Protein AF-A0A5N7CBK6-F1 (afdb_monomer)

Organism: Petromyces alliaceus (NCBI:txid209559)

Solvent-accessible surface area (backbone atoms only — not comparable to full-atom values): 4427 Å² total; per-residue (Å²): 135,88,79,82,85,83,80,54,68,73,61,39,43,72,22,31,57,92,91,36,27,23,36,27,46,90,87,44,80,45,82,37,59,83,47,43,86,69,40,89,85,39,50,76,59,50,62,76,35,32,18,30,79,33,40,66,68,44,60,77,76,49,60,73,69,58,58,67,71,70,71,117

pLDDT: mean 88.14, std 10.71, range [43.84, 97.06]

Structure (mmCIF, N/CA/C/O backbone):
data_AF-A0A5N7CBK6-F1
#
_entry.id   AF-A0A5N7CBK6-F1
#
loop_
_atom_site.group_PDB
_atom_site.id
_atom_site.type_symbol
_atom_site.label_atom_id
_atom_site.label_alt_id
_atom_site.label_comp_id
_atom_site.label_asym_id
_atom_site.label_entity_id
_atom_site.label_seq_id
_atom_site.pdbx_PDB_ins_code
_atom_site.Cartn_x
_atom_site.Cartn_y
_atom_site.Cartn_z
_atom_site.occupancy
_atom_site.B_iso_or_equiv
_atom_site.auth_seq_id
_atom_site.auth_comp_id
_atom_site.auth_asym_id
_atom_site.auth_atom_id
_atom_site.pdbx_PDB_model_num
ATOM 1 N N . MET A 1 1 ? -19.387 18.229 -3.228 1.00 43.84 1 MET A N 1
ATOM 2 C CA . MET A 1 1 ? -19.556 16.761 -3.188 1.00 43.84 1 MET A CA 1
ATOM 3 C C . MET A 1 1 ? -18.220 16.163 -3.586 1.00 43.84 1 MET A C 1
ATOM 5 O O . MET A 1 1 ? -17.794 16.422 -4.700 1.00 43.84 1 MET A O 1
ATOM 9 N N . SER A 1 2 ? -17.514 15.490 -2.675 1.00 57.22 2 SER A N 1
ATOM 10 C CA . SER A 1 2 ? -16.252 14.829 -3.029 1.00 57.22 2 SER A CA 1
ATOM 11 C C . SER A 1 2 ? -16.595 13.504 -3.704 1.00 57.22 2 SER A C 1
ATOM 13 O O . SER A 1 2 ? -17.241 12.652 -3.094 1.00 57.22 2 SER A O 1
ATOM 15 N N . THR A 1 3 ? -16.276 13.360 -4.986 1.00 69.25 3 THR A N 1
ATOM 16 C CA . THR A 1 3 ? -16.494 12.115 -5.724 1.00 69.25 3 THR A CA 1
ATOM 17 C C . THR A 1 3 ? -15.458 11.097 -5.266 1.00 69.25 3 THR A C 1
ATOM 19 O O . THR A 1 3 ? -14.267 11.296 -5.487 1.00 69.25 3 THR A O 1
ATOM 22 N N . ARG A 1 4 ? -15.895 10.011 -4.618 1.00 80.44 4 ARG A N 1
ATOM 23 C CA . ARG A 1 4 ? -15.026 8.855 -4.372 1.00 80.44 4 ARG A CA 1
ATOM 24 C C . ARG A 1 4 ? -14.714 8.191 -5.710 1.00 80.44 4 ARG A C 1
ATOM 26 O O . ARG A 1 4 ? -15.631 7.745 -6.397 1.00 80.44 4 ARG A O 1
ATOM 33 N N . THR A 1 5 ? -13.437 8.138 -6.067 1.00 89.44 5 THR A N 1
ATOM 34 C CA . THR A 1 5 ? -12.968 7.359 -7.216 1.00 89.44 5 THR A CA 1
ATOM 35 C C . THR A 1 5 ? -12.983 5.880 -6.848 1.00 89.44 5 THR A C 1
ATOM 37 O O . THR A 1 5 ? -12.514 5.506 -5.776 1.00 89.44 5 THR A O 1
ATOM 40 N N . VAL A 1 6 ? -13.539 5.047 -7.725 1.00 92.44 6 VAL A N 1
ATOM 41 C CA . VAL A 1 6 ? -13.569 3.588 -7.570 1.00 92.44 6 VAL A CA 1
ATOM 42 C C . VAL A 1 6 ? -12.592 2.987 -8.566 1.00 92.44 6 VAL A C 1
ATOM 44 O O . VAL A 1 6 ? -12.581 3.393 -9.725 1.00 92.44 6 VAL A O 1
ATOM 47 N N . TYR A 1 7 ? -11.808 2.014 -8.110 1.00 94.56 7 TYR A N 1
ATOM 48 C CA . TYR A 1 7 ? -10.848 1.292 -8.935 1.00 94.56 7 TYR A CA 1
ATOM 49 C C . TYR A 1 7 ? -11.168 -0.199 -8.942 1.00 94.56 7 TYR A C 1
ATOM 51 O O . TYR A 1 7 ? -11.570 -0.785 -7.934 1.00 94.56 7 TYR A O 1
ATOM 59 N N . THR A 1 8 ? -10.949 -0.828 -10.085 1.00 96.25 8 THR A N 1
ATOM 60 C CA . THR A 1 8 ? -10.926 -2.281 -10.224 1.00 96.25 8 THR A CA 1
ATOM 61 C C . THR A 1 8 ? -9.590 -2.845 -9.741 1.00 96.25 8 THR A C 1
ATOM 63 O O . THR A 1 8 ? -8.558 -2.172 -9.752 1.00 96.25 8 THR A O 1
ATOM 66 N N . ARG A 1 9 ? -9.579 -4.127 -9.359 1.00 93.94 9 ARG A N 1
ATOM 67 C CA . ARG A 1 9 ? -8.334 -4.819 -8.985 1.00 93.94 9 ARG A CA 1
ATOM 68 C C . ARG A 1 9 ? -7.325 -4.846 -10.139 1.00 93.94 9 ARG A C 1
ATOM 70 O O . ARG A 1 9 ? -6.133 -4.708 -9.891 1.00 93.94 9 ARG A O 1
ATOM 77 N N . ASP A 1 10 ? -7.796 -4.965 -11.380 1.00 95.94 10 ASP A N 1
ATOM 78 C CA . ASP A 1 10 ? -6.954 -4.899 -12.580 1.00 95.94 10 ASP A CA 1
ATOM 79 C C . ASP A 1 10 ? -6.301 -3.529 -12.779 1.00 95.94 10 ASP A C 1
ATOM 81 O O . ASP A 1 10 ? -5.141 -3.459 -13.185 1.00 95.94 10 ASP A O 1
ATOM 85 N N . GLU A 1 11 ? -7.009 -2.437 -12.482 1.00 95.44 11 GLU A N 1
ATOM 86 C CA . GLU A 1 11 ? -6.411 -1.100 -12.500 1.00 95.44 11 GLU A CA 1
ATOM 87 C C . GLU A 1 11 ? -5.311 -1.002 -11.449 1.00 95.44 11 GLU A C 1
ATOM 89 O O . GLU A 1 11 ? -4.178 -0.680 -11.800 1.00 95.44 11 GLU A O 1
ATOM 94 N N . VAL A 1 12 ? -5.594 -1.387 -10.200 1.00 95.31 12 VAL A N 1
ATOM 95 C CA . VAL A 1 12 ? -4.598 -1.369 -9.117 1.00 95.31 12 VAL A CA 1
ATOM 96 C C . VAL A 1 12 ? -3.374 -2.233 -9.455 1.00 95.31 12 VAL A C 1
ATOM 98 O O . VAL A 1 12 ? -2.244 -1.808 -9.225 1.00 95.31 12 VAL A O 1
ATOM 101 N N . ALA A 1 13 ? -3.560 -3.397 -10.086 1.00 95.12 13 ALA A N 1
ATOM 102 C CA . ALA A 1 13 ? -2.473 -4.304 -10.472 1.00 95.12 13 ALA A CA 1
ATOM 103 C C . ALA A 1 13 ? -1.455 -3.695 -11.456 1.00 95.12 13 ALA A C 1
ATOM 105 O O . ALA A 1 13 ? -0.306 -4.152 -11.526 1.00 95.12 13 ALA A O 1
ATOM 106 N N . ARG A 1 14 ? -1.837 -2.647 -12.198 1.00 94.88 14 ARG A N 1
ATOM 107 C CA . ARG A 1 14 ? -0.923 -1.900 -13.081 1.00 94.88 14 ARG A CA 1
ATOM 108 C C . ARG A 1 14 ? 0.046 -1.010 -12.296 1.00 94.88 14 ARG A C 1
ATOM 110 O O . ARG A 1 14 ? 1.136 -0.720 -12.788 1.00 94.88 14 ARG A O 1
ATOM 117 N N . HIS A 1 15 ? -0.303 -0.636 -11.068 1.00 94.12 15 HIS A N 1
ATOM 118 C CA . HIS A 1 15 ? 0.486 0.213 -10.173 1.00 94.12 15 HIS A CA 1
ATOM 119 C C . HIS A 1 15 ? 1.356 -0.639 -9.237 1.00 94.12 15 HIS A C 1
ATOM 121 O O . HIS A 1 15 ? 1.258 -0.573 -8.013 1.00 94.12 15 HIS A O 1
ATOM 127 N N . ASN A 1 16 ? 2.187 -1.505 -9.821 1.00 88.69 16 ASN A N 1
ATOM 128 C CA . ASN A 1 16 ? 2.869 -2.565 -9.075 1.00 88.69 16 ASN A CA 1
ATOM 129 C C . ASN A 1 16 ? 4.283 -2.229 -8.587 1.00 88.69 16 ASN A C 1
ATOM 131 O O . ASN A 1 16 ? 4.744 -2.914 -7.677 1.00 88.69 16 ASN A O 1
ATOM 135 N N . TYR A 1 17 ? 4.968 -1.222 -9.152 1.00 79.06 17 TYR A N 1
ATOM 136 C CA . TYR A 1 17 ? 6.228 -0.688 -8.613 1.00 79.06 17 TYR A CA 1
ATOM 137 C C . TYR A 1 17 ? 6.871 0.428 -9.438 1.00 79.06 17 TYR A C 1
ATOM 139 O O . TYR A 1 17 ? 7.385 1.399 -8.889 1.00 79.06 17 TYR A O 1
ATOM 147 N N . SER A 1 18 ? 6.972 0.229 -10.753 1.00 76.88 18 SER A N 1
ATOM 148 C CA . SER A 1 18 ? 8.025 0.862 -11.562 1.00 76.88 18 SER A CA 1
ATOM 149 C C . SER A 1 18 ? 7.839 2.370 -11.709 1.00 76.88 18 SER A C 1
ATOM 151 O O . SER A 1 18 ? 8.784 3.135 -11.538 1.00 76.88 18 SER A O 1
ATOM 153 N N . LEU A 1 19 ? 6.606 2.783 -11.994 1.00 81.12 19 LEU A N 1
ATOM 154 C CA . LEU A 1 19 ? 6.217 4.180 -12.217 1.00 81.12 19 LEU A CA 1
ATOM 155 C C . LEU A 1 19 ? 5.259 4.693 -11.139 1.00 81.12 19 LEU A C 1
ATOM 157 O O . LEU A 1 19 ? 5.163 5.890 -10.907 1.00 81.12 19 LEU A O 1
ATOM 161 N N . SER A 1 20 ? 4.549 3.773 -10.500 1.00 91.00 20 SER A N 1
ATOM 162 C CA . SER A 1 20 ? 3.595 4.012 -9.426 1.00 91.00 20 SER A CA 1
ATOM 163 C C . SER A 1 20 ? 3.482 2.739 -8.600 1.00 91.00 20 SER A C 1
ATOM 165 O O . SER A 1 20 ? 3.775 1.638 -9.090 1.00 91.00 20 SER A O 1
ATOM 167 N N . PHE A 1 21 ? 3.114 2.899 -7.337 1.00 93.69 21 PHE A N 1
ATOM 168 C CA . PHE A 1 21 ? 3.061 1.806 -6.385 1.00 93.69 21 PHE A CA 1
ATOM 169 C C . PHE A 1 21 ? 1.834 1.958 -5.494 1.00 93.69 21 PHE A C 1
ATOM 171 O O . PHE A 1 21 ? 1.816 2.790 -4.588 1.00 93.69 21 PHE A O 1
ATOM 178 N N . TRP A 1 22 ? 0.804 1.171 -5.787 1.00 94.94 22 TRP A N 1
ATOM 179 C CA . TRP 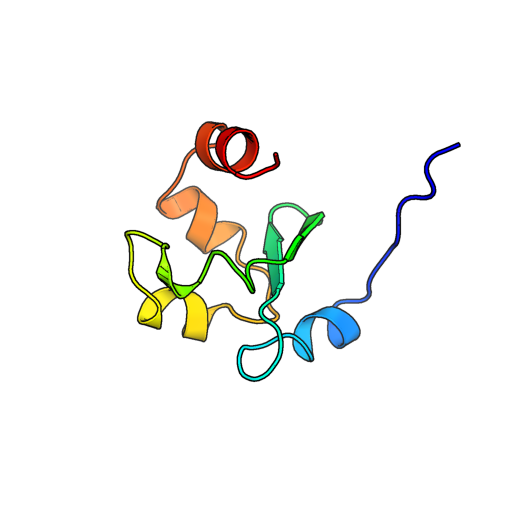A 1 22 ? -0.453 1.170 -5.052 1.00 94.94 22 TRP A CA 1
ATOM 180 C C . TRP A 1 22 ? -0.667 -0.166 -4.354 1.00 94.94 22 TRP A C 1
ATOM 182 O O . TRP A 1 22 ? -0.177 -1.203 -4.806 1.00 94.94 22 TRP A O 1
ATOM 192 N N . ILE A 1 23 ? -1.431 -0.146 -3.271 1.00 94.88 23 ILE A N 1
ATOM 193 C CA . ILE A 1 23 ? -1.900 -1.346 -2.575 1.00 94.88 23 ILE A CA 1
ATOM 194 C C . ILE A 1 23 ? -3.360 -1.172 -2.162 1.00 94.88 23 ILE A C 1
ATOM 196 O O . ILE A 1 23 ? -3.862 -0.049 -2.095 1.00 94.88 23 ILE A O 1
ATOM 200 N N . ILE A 1 24 ? -4.025 -2.284 -1.867 1.00 96.06 24 ILE A N 1
ATOM 201 C CA . ILE A 1 24 ? -5.356 -2.287 -1.255 1.00 96.06 24 ILE A CA 1
ATOM 202 C C . ILE A 1 24 ? -5.220 -2.690 0.214 1.00 96.06 24 ILE A C 1
ATOM 204 O O . ILE A 1 24 ? -4.567 -3.692 0.513 1.00 96.06 24 ILE A O 1
ATOM 208 N N . ILE A 1 25 ? -5.846 -1.924 1.107 1.00 94.56 25 ILE A N 1
ATOM 209 C CA . ILE A 1 25 ? -6.024 -2.264 2.525 1.00 94.56 25 ILE A CA 1
ATOM 210 C C . ILE A 1 25 ? -7.501 -2.051 2.850 1.00 94.56 25 ILE A C 1
ATOM 212 O O . ILE A 1 25 ? -8.027 -0.970 2.611 1.00 94.56 25 ILE A O 1
ATOM 216 N N . ASP A 1 26 ? -8.184 -3.089 3.333 1.00 93.88 26 ASP A N 1
ATOM 217 C CA . ASP A 1 26 ? -9.609 -3.054 3.701 1.00 93.88 26 ASP A CA 1
ATOM 218 C C . ASP A 1 26 ? -10.533 -2.462 2.620 1.00 93.88 26 ASP A C 1
ATOM 220 O O . ASP A 1 26 ? -11.539 -1.824 2.916 1.00 93.88 26 ASP A O 1
ATOM 224 N N . GLN A 1 27 ? -10.225 -2.755 1.349 1.00 92.62 27 GLN A N 1
ATOM 225 C CA . GLN A 1 27 ? -10.923 -2.286 0.136 1.00 92.62 27 GLN A CA 1
ATOM 226 C C . GLN A 1 27 ? -10.632 -0.838 -0.286 1.00 92.62 27 GLN A C 1
ATOM 228 O O . GLN A 1 27 ? -11.052 -0.446 -1.377 1.00 92.62 27 GLN A O 1
ATOM 233 N N . ASP A 1 28 ? -9.867 -0.081 0.495 1.00 92.56 28 ASP A N 1
ATOM 234 C CA . ASP A 1 28 ? -9.382 1.239 0.101 1.00 92.56 28 ASP A CA 1
ATOM 235 C C . ASP A 1 28 ? -8.061 1.126 -0.673 1.00 92.56 28 ASP A C 1
ATOM 237 O O . ASP A 1 28 ? -7.215 0.273 -0.393 1.00 92.56 28 ASP A O 1
ATOM 241 N N . VAL A 1 29 ? -7.888 1.990 -1.677 1.00 93.50 29 VAL A N 1
ATOM 242 C CA . VAL A 1 29 ? -6.679 2.048 -2.509 1.00 93.50 29 VAL A CA 1
ATOM 243 C C . VAL A 1 29 ? -5.751 3.131 -1.979 1.00 93.50 29 VAL A C 1
ATOM 245 O O . VAL A 1 29 ? -6.140 4.294 -1.878 1.00 93.50 29 VAL A O 1
ATOM 248 N N . TYR A 1 30 ? -4.509 2.749 -1.697 1.00 91.62 30 TYR A N 1
ATOM 249 C CA . TYR A 1 30 ? -3.470 3.637 -1.187 1.00 91.62 30 TYR A CA 1
ATOM 250 C C . TYR A 1 30 ? -2.365 3.800 -2.219 1.00 91.62 30 TYR A C 1
ATOM 252 O O . TYR A 1 30 ? -1.756 2.812 -2.635 1.00 91.62 30 TYR A O 1
ATOM 260 N N . ASP A 1 31 ? -2.073 5.046 -2.590 1.00 92.31 31 ASP A N 1
ATOM 261 C CA . ASP A 1 31 ? -0.891 5.380 -3.377 1.00 92.31 31 ASP A CA 1
ATOM 262 C C . ASP A 1 31 ? 0.309 5.580 -2.448 1.00 92.31 31 ASP A C 1
ATOM 264 O O . ASP A 1 31 ? 0.389 6.549 -1.697 1.00 92.31 31 ASP A O 1
ATOM 268 N N . LEU A 1 32 ? 1.256 4.650 -2.507 1.00 91.31 32 LEU A N 1
ATOM 269 C CA . LEU A 1 32 ? 2.479 4.667 -1.714 1.00 91.31 32 LEU A CA 1
ATOM 270 C C . LEU A 1 32 ? 3.711 4.999 -2.575 1.00 91.31 32 LEU A C 1
ATOM 272 O O . LEU A 1 32 ? 4.843 4.721 -2.170 1.00 91.31 32 LEU A O 1
ATOM 276 N N . SER A 1 33 ? 3.525 5.596 -3.759 1.00 90.94 33 SER A N 1
ATOM 277 C CA . SER A 1 33 ? 4.616 5.918 -4.693 1.00 90.94 33 SER A CA 1
ATOM 278 C C . SER A 1 33 ? 5.694 6.801 -4.057 1.00 90.94 33 SER A C 1
ATOM 280 O O . SER A 1 33 ? 6.883 6.557 -4.276 1.00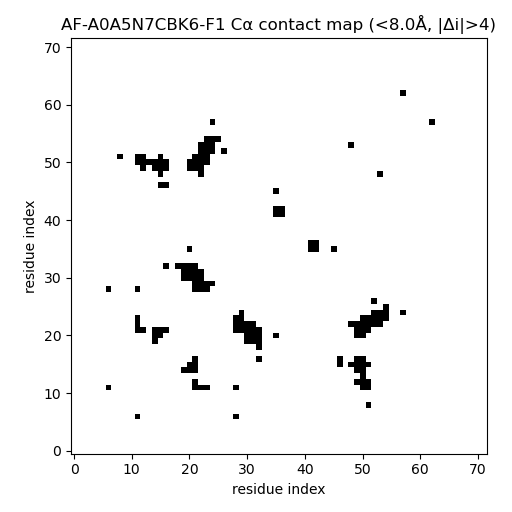 90.94 33 SER A O 1
ATOM 282 N N . SER A 1 34 ? 5.289 7.768 -3.228 1.00 88.25 34 SER A N 1
ATOM 283 C CA . SER A 1 34 ? 6.202 8.641 -2.475 1.00 88.25 34 SER A CA 1
ATOM 284 C C . SER A 1 34 ? 6.761 7.965 -1.219 1.00 88.25 34 SER A C 1
ATOM 286 O O . SER A 1 34 ? 7.922 8.157 -0.881 1.00 88.25 34 SER A O 1
ATOM 288 N N . PHE A 1 35 ? 5.973 7.108 -0.564 1.00 87.50 35 PHE A N 1
ATOM 289 C CA . PHE A 1 35 ? 6.330 6.500 0.721 1.00 87.50 35 PHE A CA 1
ATOM 290 C C . PHE A 1 35 ? 7.233 5.259 0.604 1.00 87.50 35 PHE A C 1
ATOM 292 O O . PHE A 1 35 ? 7.896 4.875 1.566 1.00 87.50 35 PHE A O 1
ATOM 299 N N . ARG A 1 36 ? 7.305 4.610 -0.566 1.00 85.50 36 ARG A N 1
ATOM 300 C CA . ARG A 1 36 ? 8.003 3.316 -0.735 1.00 85.50 36 ARG A CA 1
ATOM 301 C C . ARG A 1 36 ? 9.458 3.291 -0.243 1.00 85.50 36 ARG A C 1
ATOM 303 O O . ARG A 1 36 ? 9.916 2.250 0.222 1.00 85.50 36 ARG A O 1
ATOM 310 N N . ALA A 1 37 ? 10.175 4.412 -0.362 1.00 84.81 37 ALA A N 1
ATOM 311 C CA . ALA A 1 37 ? 11.573 4.539 0.060 1.00 84.81 37 ALA A CA 1
ATOM 312 C C . ALA A 1 37 ? 11.715 4.845 1.561 1.00 84.81 37 ALA A C 1
ATOM 314 O O . ALA A 1 37 ? 12.763 4.582 2.145 1.00 84.81 37 ALA A O 1
ATOM 315 N N . GLU A 1 38 ? 10.657 5.369 2.176 1.00 88.31 38 GLU A N 1
ATOM 316 C CA . GLU A 1 38 ? 10.596 5.758 3.586 1.00 88.31 38 GLU A CA 1
ATOM 317 C C . GLU A 1 38 ? 10.000 4.657 4.469 1.00 88.31 38 GLU A C 1
ATOM 319 O O . GLU A 1 38 ? 10.081 4.732 5.694 1.00 88.31 38 GLU A O 1
ATOM 324 N N . HIS A 1 39 ? 9.428 3.613 3.860 1.00 89.69 39 HIS A N 1
ATOM 325 C CA . HIS A 1 39 ? 8.843 2.489 4.576 1.00 89.69 39 HIS A CA 1
ATOM 326 C C . HIS A 1 39 ? 9.873 1.817 5.508 1.00 89.69 39 HIS A C 1
ATOM 328 O O . HIS A 1 39 ? 10.827 1.206 5.012 1.00 89.69 39 HIS A O 1
ATOM 334 N N . PRO A 1 40 ? 9.673 1.838 6.845 1.00 90.81 40 PRO A N 1
ATOM 335 C CA . PRO A 1 40 ? 10.650 1.313 7.806 1.00 90.81 40 PRO A CA 1
ATOM 336 C C . PRO A 1 40 ? 10.934 -0.189 7.666 1.00 90.81 40 PRO A C 1
ATOM 338 O O . PRO A 1 40 ? 12.040 -0.638 7.956 1.00 90.81 40 PRO A O 1
ATOM 341 N N . GLY A 1 41 ? 9.965 -0.974 7.179 1.00 87.81 41 GLY A N 1
ATOM 342 C CA . GLY A 1 41 ? 10.156 -2.396 6.860 1.00 87.81 41 GLY A CA 1
ATOM 343 C C . GLY A 1 41 ? 10.948 -2.648 5.566 1.00 87.81 41 GLY A C 1
ATOM 344 O O . GLY A 1 41 ? 11.244 -3.794 5.226 1.00 87.81 41 GLY A O 1
ATOM 345 N N . GLY A 1 42 ? 11.292 -1.585 4.833 1.00 89.25 42 GLY A N 1
ATOM 346 C CA . GLY A 1 42 ? 12.060 -1.598 3.594 1.00 89.25 42 GLY A CA 1
ATOM 347 C C . GLY A 1 42 ? 11.230 -1.829 2.325 1.00 89.25 42 GLY A C 1
ATOM 348 O O . GLY A 1 42 ? 10.171 -2.465 2.336 1.00 89.25 42 GLY A O 1
ATOM 349 N N . GLU A 1 43 ? 11.768 -1.364 1.190 1.00 87.62 43 GLU A N 1
ATOM 350 C CA . GLU A 1 43 ? 11.195 -1.529 -0.163 1.00 87.62 43 GLU A CA 1
ATOM 351 C C . GLU A 1 43 ? 10.895 -2.996 -0.514 1.00 87.62 43 GLU A C 1
ATOM 353 O O . GLU A 1 43 ? 9.937 -3.304 -1.222 1.00 87.62 43 GLU A O 1
ATOM 358 N N . LYS A 1 44 ? 11.756 -3.927 -0.081 1.00 88.56 44 LYS A N 1
ATOM 359 C CA . LYS A 1 44 ? 11.705 -5.328 -0.532 1.00 88.56 44 LYS A CA 1
ATOM 360 C C . LYS A 1 44 ? 10.401 -6.020 -0.146 1.00 88.56 44 LYS A C 1
ATOM 362 O O . LYS A 1 44 ? 9.957 -6.909 -0.871 1.00 88.56 44 LYS A O 1
ATOM 367 N N . ILE A 1 45 ? 9.815 -5.641 0.988 1.00 89.62 45 ILE A N 1
ATOM 368 C CA . ILE A 1 45 ? 8.535 -6.186 1.444 1.00 89.62 45 ILE A CA 1
ATOM 369 C C . ILE A 1 45 ? 7.406 -5.604 0.589 1.00 89.62 45 ILE A C 1
ATOM 371 O O . ILE A 1 45 ? 6.591 -6.360 0.065 1.00 89.62 45 ILE A O 1
ATOM 375 N N . LEU A 1 46 ? 7.439 -4.292 0.340 1.00 90.25 46 LEU A N 1
ATOM 376 C CA . LEU A 1 46 ? 6.475 -3.596 -0.512 1.00 90.25 46 LEU A CA 1
ATOM 377 C C . LEU A 1 46 ? 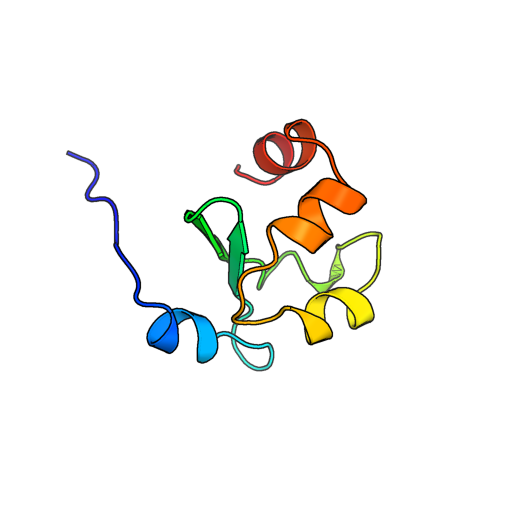6.428 -4.169 -1.937 1.00 90.25 46 LEU A C 1
ATOM 379 O O . LEU A 1 46 ? 5.346 -4.430 -2.458 1.00 90.25 46 LEU A O 1
ATOM 383 N N . ARG A 1 47 ? 7.579 -4.499 -2.538 1.00 88.75 47 ARG A N 1
ATOM 384 C CA . ARG A 1 47 ? 7.641 -5.137 -3.872 1.00 88.75 47 ARG A CA 1
ATOM 385 C C . ARG A 1 47 ? 6.808 -6.416 -3.998 1.00 88.75 47 ARG A C 1
ATOM 387 O O . ARG A 1 47 ? 6.384 -6.745 -5.101 1.00 88.75 47 ARG A O 1
ATOM 394 N N . LYS A 1 48 ? 6.577 -7.157 -2.909 1.00 91.00 48 LYS A N 1
ATOM 395 C CA . LYS A 1 48 ? 5.797 -8.409 -2.949 1.00 91.00 48 LYS A CA 1
ATOM 396 C C . LYS A 1 48 ? 4.292 -8.159 -3.084 1.00 91.00 48 LYS A C 1
ATOM 398 O O . LYS A 1 48 ? 3.592 -8.980 -3.691 1.00 91.00 48 LYS A O 1
ATOM 403 N N . VAL A 1 49 ? 3.831 -7.035 -2.538 1.00 93.75 49 VAL A N 1
ATOM 404 C CA . VAL A 1 49 ? 2.413 -6.670 -2.401 1.00 93.75 49 VAL A CA 1
ATOM 405 C C . VAL A 1 49 ? 1.979 -5.537 -3.335 1.00 93.75 49 VAL A C 1
ATOM 407 O O . VAL A 1 49 ? 0.797 -5.226 -3.401 1.00 93.75 49 VAL A O 1
ATOM 410 N N . GLY A 1 50 ? 2.905 -4.948 -4.094 1.00 94.06 50 GLY A N 1
ATOM 411 C CA . GLY A 1 50 ? 2.592 -3.909 -5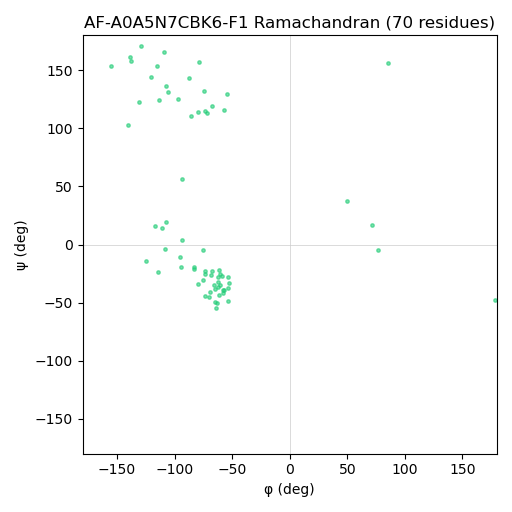.074 1.00 94.06 50 GLY A CA 1
ATOM 412 C C . GLY A 1 50 ? 1.524 -4.327 -6.077 1.00 94.06 50 GLY A C 1
ATOM 413 O O . GLY A 1 50 ? 1.619 -5.389 -6.697 1.00 94.06 50 GLY A O 1
ATOM 414 N N . GLY A 1 51 ? 0.518 -3.473 -6.236 1.00 95.31 51 GLY A N 1
ATOM 415 C CA . GLY A 1 51 ? -0.639 -3.691 -7.095 1.00 95.31 51 GLY A CA 1
ATOM 416 C C . GLY A 1 51 ? -1.612 -4.754 -6.574 1.00 95.31 51 GLY A C 1
ATOM 417 O O . GLY A 1 51 ? -2.403 -5.285 -7.351 1.00 95.31 51 GLY A O 1
ATOM 418 N N . LYS A 1 52 ? -1.538 -5.127 -5.291 1.00 96.06 52 LYS A N 1
ATOM 419 C CA . LYS A 1 52 ? -2.349 -6.203 -4.703 1.00 96.06 52 LYS A CA 1
ATOM 420 C C . LYS A 1 52 ? -3.046 -5.763 -3.422 1.00 96.06 52 LYS A C 1
ATOM 422 O O . LYS A 1 52 ? -2.782 -4.704 -2.860 1.00 96.06 52 LYS A O 1
ATOM 427 N N . ASP A 1 53 ? -3.933 -6.640 -2.973 1.00 97.06 53 ASP A N 1
ATOM 428 C CA . ASP A 1 53 ? -4.508 -6.622 -1.636 1.00 97.06 53 ASP A CA 1
ATOM 429 C C . ASP A 1 53 ? -3.449 -7.046 -0.619 1.00 97.06 53 ASP A C 1
ATOM 431 O O . ASP A 1 53 ? -2.967 -8.176 -0.661 1.00 97.06 53 ASP A O 1
ATOM 435 N N . ALA A 1 54 ? -3.056 -6.095 0.223 1.00 95.94 54 ALA A N 1
ATOM 436 C CA . ALA A 1 54 ? -2.042 -6.234 1.260 1.00 95.94 54 ALA A CA 1
ATOM 437 C C . ALA A 1 54 ? -2.669 -6.186 2.660 1.00 95.94 54 ALA A C 1
ATOM 439 O O . ALA A 1 54 ? -1.957 -5.992 3.644 1.00 95.94 54 ALA A O 1
ATOM 440 N N . THR A 1 55 ? -3.999 -6.316 2.757 1.00 96.00 55 THR A N 1
ATOM 441 C CA . THR A 1 55 ? -4.755 -6.176 4.009 1.00 9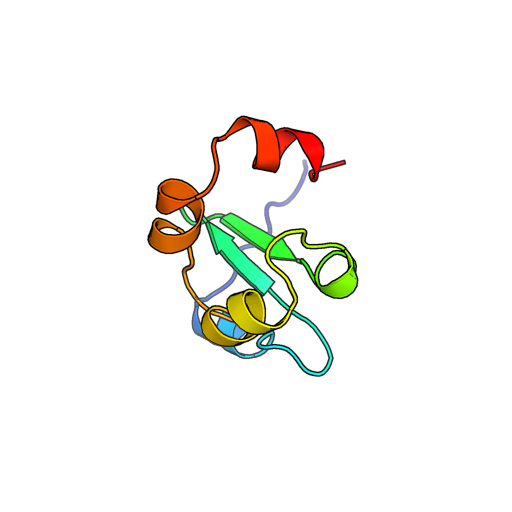6.00 55 THR A CA 1
ATOM 442 C C . THR A 1 55 ? -4.193 -7.083 5.098 1.00 96.00 55 THR A C 1
ATOM 444 O O . THR A 1 55 ? -3.899 -6.635 6.203 1.00 96.00 55 THR A O 1
ATOM 447 N N . LYS A 1 56 ? -3.974 -8.361 4.777 1.00 95.19 56 LYS A N 1
ATOM 448 C CA . LYS A 1 56 ? -3.472 -9.335 5.747 1.00 95.19 56 LYS A CA 1
ATOM 449 C C . LY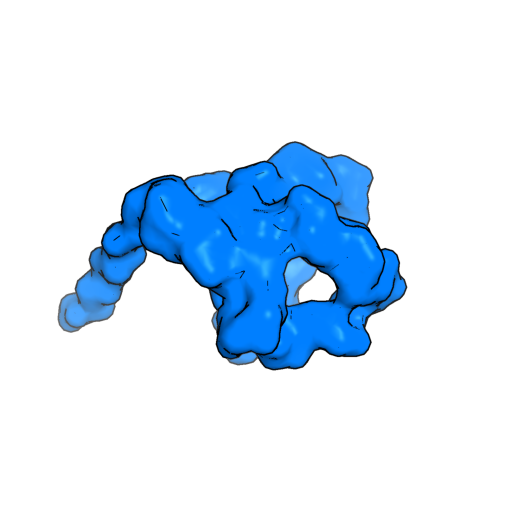S A 1 56 ? -2.054 -8.986 6.206 1.00 95.19 56 LYS A C 1
ATOM 451 O O . LYS A 1 56 ? -1.786 -8.945 7.401 1.00 95.19 56 LYS A O 1
ATOM 456 N N . GLU A 1 57 ? -1.153 -8.725 5.265 1.00 94.62 57 GLU A N 1
ATOM 457 C CA . GLU A 1 57 ? 0.243 -8.385 5.538 1.00 94.62 57 GLU A CA 1
ATOM 458 C C . GLU A 1 57 ? 0.370 -7.090 6.344 1.00 94.62 57 GLU A C 1
ATOM 460 O O . GLU A 1 57 ? 1.242 -6.983 7.210 1.00 94.62 57 GLU A O 1
ATOM 465 N N . PHE A 1 58 ? -0.501 -6.115 6.072 1.00 94.31 58 PHE A N 1
ATOM 466 C CA . PHE A 1 58 ? -0.558 -4.870 6.817 1.00 94.31 58 PHE A CA 1
ATOM 467 C C . PHE A 1 58 ? -0.945 -5.134 8.271 1.00 94.31 58 PHE A C 1
ATOM 469 O O . PHE A 1 58 ? -0.175 -4.772 9.158 1.00 94.31 58 PHE A O 1
ATOM 476 N N . TRP A 1 59 ? -2.065 -5.819 8.516 1.00 94.69 59 TRP A N 1
ATOM 477 C CA . TRP A 1 59 ? -2.576 -6.076 9.867 1.00 94.69 59 TRP A CA 1
ATOM 478 C C . TRP A 1 59 ? -1.718 -7.040 10.694 1.00 94.69 59 TRP A C 1
ATOM 480 O O . TRP A 1 59 ? -1.686 -6.929 11.918 1.00 94.69 59 TRP A O 1
ATOM 490 N N . ASP A 1 60 ? -0.965 -7.931 10.047 1.00 94.44 60 ASP A N 1
ATOM 491 C CA . ASP A 1 60 ? 0.003 -8.800 10.728 1.00 94.44 60 ASP A CA 1
ATOM 492 C C . ASP A 1 60 ? 1.190 -8.001 11.321 1.00 94.44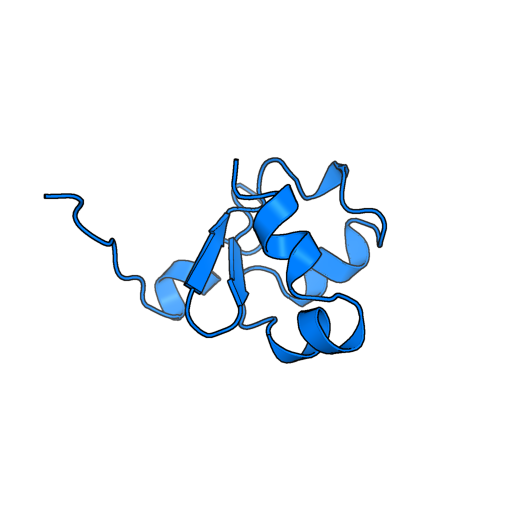 60 ASP A C 1
ATOM 494 O O . ASP A 1 60 ? 1.857 -8.481 12.238 1.00 94.44 60 ASP A O 1
ATOM 498 N N . SER A 1 61 ? 1.481 -6.797 10.802 1.00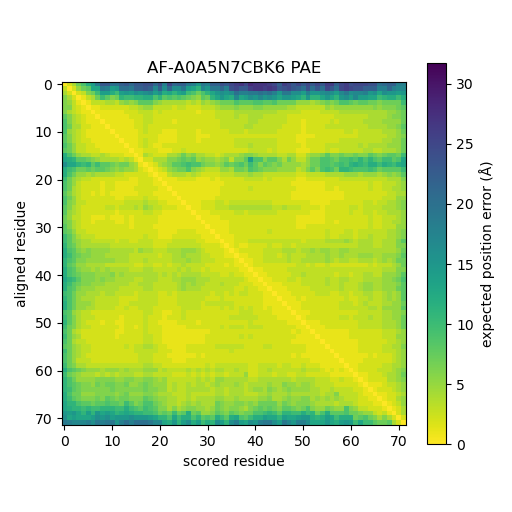 92.31 61 SER A N 1
ATOM 499 C CA . SER A 1 61 ? 2.678 -6.009 11.167 1.00 92.31 61 SER A CA 1
ATOM 500 C C . SER A 1 61 ? 2.396 -4.580 11.656 1.00 92.31 61 SER A C 1
ATOM 502 O O . SER A 1 61 ? 3.286 -3.948 12.225 1.00 92.31 61 SER A O 1
ATOM 504 N N . HIS A 1 62 ? 1.188 -4.056 11.449 1.00 93.81 62 HIS A N 1
ATOM 505 C CA . HIS A 1 62 ? 0.823 -2.664 11.715 1.00 93.81 62 HIS A CA 1
ATOM 506 C C . HIS A 1 62 ? -0.553 -2.562 12.376 1.00 93.81 62 HIS A C 1
ATOM 508 O O . HIS A 1 62 ? -1.399 -3.446 12.267 1.00 93.81 62 HIS A O 1
ATOM 514 N N . SER A 1 63 ? -0.781 -1.438 13.053 1.00 92.25 63 SER A N 1
ATOM 515 C CA . SER A 1 63 ? -2.079 -1.062 13.607 1.00 92.25 63 SER A CA 1
ATOM 516 C C . SER A 1 63 ? -2.695 0.107 12.835 1.00 92.25 63 SER A C 1
ATOM 518 O O . SER A 1 63 ? -2.019 0.809 12.080 1.00 92.25 63 SER A O 1
ATOM 520 N N . GLU A 1 64 ? -3.989 0.352 13.056 1.00 88.81 64 GLU A N 1
ATOM 521 C CA . GLU A 1 64 ? -4.775 1.359 12.326 1.00 88.81 64 GLU A CA 1
ATOM 522 C C . GLU A 1 64 ? -4.197 2.779 12.457 1.00 88.81 64 GLU A C 1
ATOM 524 O O . GLU A 1 64 ? -4.347 3.617 11.567 1.00 88.81 64 GLU A O 1
ATOM 529 N N . SER A 1 65 ? -3.487 3.062 13.553 1.00 88.12 65 SER A N 1
ATOM 530 C CA . SER A 1 65 ? -2.847 4.360 13.782 1.00 88.12 65 SER A CA 1
ATOM 531 C C . SER A 1 65 ? -1.813 4.715 12.711 1.00 88.12 65 SER A C 1
ATOM 533 O O . SER A 1 65 ? -1.589 5.900 12.465 1.00 88.12 65 SER A O 1
ATOM 535 N N . ILE A 1 66 ? -1.222 3.721 12.041 1.00 87.12 66 ILE A N 1
ATOM 536 C CA . ILE A 1 66 ? -0.294 3.947 10.930 1.00 87.12 66 ILE A CA 1
ATOM 537 C C . ILE A 1 66 ? -1.029 4.495 9.705 1.00 87.12 66 ILE A C 1
ATOM 539 O O . ILE A 1 66 ? -0.537 5.441 9.100 1.00 87.12 66 ILE A O 1
ATOM 543 N N . LEU A 1 67 ? -2.228 3.995 9.380 1.00 83.94 67 LEU A N 1
ATOM 544 C CA . LEU A 1 67 ? -3.008 4.522 8.252 1.00 83.94 67 LEU A CA 1
ATOM 545 C C . LEU A 1 67 ? -3.355 5.995 8.466 1.00 83.94 67 LEU A C 1
ATOM 547 O O . LEU A 1 67 ? -3.171 6.806 7.568 1.00 83.94 67 LEU A O 1
ATOM 551 N N . LYS A 1 68 ? -3.763 6.360 9.685 1.00 80.06 68 LYS A N 1
ATOM 552 C CA . LYS A 1 68 ? -4.119 7.744 10.035 1.00 80.06 68 LYS A CA 1
ATOM 553 C C . LYS A 1 68 ? -2.926 8.699 9.981 1.00 80.06 68 LYS A C 1
ATOM 555 O O . LYS A 1 68 ? -3.090 9.855 9.622 1.00 80.06 68 LYS A O 1
ATOM 560 N N . ARG A 1 69 ? -1.731 8.221 10.338 1.00 76.38 69 ARG A N 1
ATOM 561 C CA . ARG A 1 69 ? -0.511 9.040 10.392 1.00 76.38 69 ARG A CA 1
ATOM 562 C C . ARG A 1 69 ? 0.053 9.394 9.012 1.00 76.38 69 ARG A C 1
ATOM 564 O O . ARG A 1 69 ? 0.771 10.379 8.907 1.00 76.38 69 ARG A O 1
ATOM 571 N N . TYR A 1 70 ? -0.233 8.587 7.993 1.00 70.00 70 TYR A N 1
ATOM 572 C CA . TYR A 1 70 ? 0.313 8.744 6.638 1.00 70.00 70 TYR A CA 1
ATOM 573 C C . TYR A 1 70 ? -0.775 9.021 5.583 1.00 70.00 70 TYR A C 1
ATOM 575 O O . TYR A 1 70 ? -0.527 8.875 4.390 1.00 70.00 70 TYR A O 1
ATOM 583 N N . GLN A 1 71 ? -1.979 9.403 6.024 1.00 60.94 71 GLN A N 1
ATOM 584 C CA . GLN A 1 71 ? -3.102 9.827 5.177 1.00 60.94 71 GLN A CA 1
ATOM 585 C C . GLN A 1 71 ? -3.177 11.358 4.971 1.00 60.94 71 GLN A C 1
ATOM 587 O O . GLN A 1 71 ? -4.128 11.817 4.338 1.00 60.94 71 GLN A O 1
ATOM 592 N N . GLU A 1 72 ? -2.215 12.132 5.492 1.00 45.38 72 GLU A N 1
ATOM 593 C CA . GLU A 1 72 ? -2.133 13.602 5.353 1.00 45.38 72 GLU A CA 1
ATOM 594 C C . GLU A 1 72 ? -1.224 14.058 4.204 1.00 45.38 72 GLU A C 1
ATOM 596 O O . GLU A 1 72 ? -0.125 13.477 4.043 1.00 45.38 72 GLU A O 1
#

Foldseek 3Di:
DDDDDADDLVRQLVQQADQWFWADAPRDIDTCNVVCCVPPVHNVVSNVGTSYHCNVVCVVPHDPVVVVVPVD

Secondary structure (DSSP, 8-state):
--------HHHHHH-BSSS-BEEEETTEEEE-TTGGGT-TT-HHHHHHHTTSB-HHHHHHH--HHHHHHT--

Mean predicted aligned error: 4.32 Å

Radius of gyration: 11.95 Å; Cα contacts (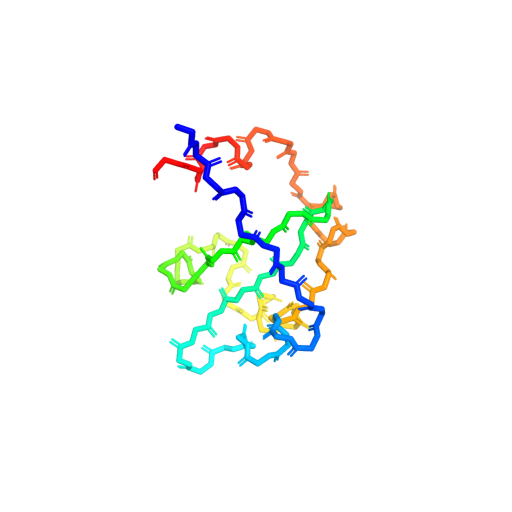8 Å, |Δi|>4): 80; chains: 1; bounding box: 32×26×27 Å

Nearest PDB structures (foldseek):
  1icc-assembly1_A  TM=9.269E-01  e=9.613E-07  Rattus norvegicus
  1u9u-assembly1_A  TM=9.165E-01  e=1.263E-06  Bos taurus
  1lr6-assembly1_A  TM=9.203E-01  e=1.550E-06  Bos taurus
  1lqx-assembly1_A  TM=9.185E-01  e=2.180E-06  Bos taurus
  1nx7-assembly1_A  TM=8.631E-01  e=7.318E-07  Bos taurus

Sequence (72 aa):
MSTRTVYTRDEVARHNYSLSFWIIIDQDVYDLSSFRAEHPGGEKILRKVGGKDATKEFWDSHSESILKRYQE

InterPro domains:
  IPR001199 Cytochrome b5-like heme/steroid binding domain [PF00173] (8-70)
  IPR001199 Cytochrome b5-like heme/steroid binding domain [PR00363] (29-39)
  IPR001199 Cytochrome b5-like heme/steroid binding domain [PR00363] (39-53)
  IPR001199 Cytochrome b5-like heme/steroid binding domain [PR00363] (54-61)
  IPR001199 Cytochrome b5-like heme/steroid binding domain [PS50255] (4-72)
  IPR001199 Cytochrome b5-like heme/steroid binding domain [SM01117] (7-71)
  IPR036400 Cytochrome b5-like heme/steroid binding domain superfamily [G3DSA:3.10.120.10] (1-72)
  IPR036400 Cytochrome b5-like heme/steroid binding domain superfamily [SSF55856] (3-67)
  IPR050668 Cytochrome b5 [PTHR19359] (3-65)